Protein AF-D6TSQ0-F1 (afdb_monomer_lite)

Foldseek 3Di:
DQDLDPVVLVVQVVVCVVVLAANPHNDPVVQVVQLVVLCVLQVVLLVVLLQVCCVVWAVVQKDWDWDDQDDPVQQKGKIKIFIDGDLQQPDFQPPDDTDRRGTWIWMWMGGPPDSAIFIATPPDDGHGSRDDHNVSSNSCNSVSNVSSVVSLVVSCVSPHSVSIPCVVVVVVVVD

Structure (mmCIF, N/CA/C/O backbone):
data_AF-D6TSQ0-F1
#
_entry.id   AF-D6TSQ0-F1
#
loop_
_atom_site.group_PDB
_atom_site.id
_atom_site.type_symbol
_atom_site.label_atom_id
_atom_site.label_alt_id
_atom_site.label_comp_id
_atom_site.label_asym_id
_atom_site.label_entity_id
_atom_site.label_seq_id
_atom_site.pdbx_PDB_ins_code
_atom_site.Cartn_x
_atom_site.Cartn_y
_atom_site.Cartn_z
_atom_site.occupancy
_atom_site.B_iso_or_equiv
_atom_site.auth_seq_id
_atom_site.auth_comp_id
_atom_site.auth_asym_id
_atom_site.auth_atom_id
_atom_site.pdbx_PDB_model_num
ATOM 1 N N . MET A 1 1 ? -16.918 -18.832 -2.152 1.00 45.62 1 MET A N 1
ATOM 2 C CA . MET A 1 1 ? -17.126 -17.789 -3.179 1.00 45.62 1 MET A CA 1
ATOM 3 C C . MET A 1 1 ? -16.271 -16.606 -2.773 1.00 45.62 1 MET A C 1
ATOM 5 O O . MET A 1 1 ? -16.373 -16.225 -1.613 1.00 45.62 1 MET A O 1
ATOM 9 N N . SER A 1 2 ? -15.393 -16.093 -3.638 1.00 56.19 2 SER A N 1
ATOM 10 C CA . SER A 1 2 ? -14.657 -14.867 -3.314 1.00 56.19 2 SER A CA 1
ATOM 11 C C . SER A 1 2 ? -15.646 -13.704 -3.285 1.00 56.19 2 SER A C 1
ATOM 13 O O . SER A 1 2 ? -16.440 -13.520 -4.208 1.00 56.19 2 SER A O 1
ATOM 15 N N . GLU A 1 3 ? -15.662 -12.955 -2.188 1.00 61.78 3 GLU A N 1
ATOM 16 C CA . GLU A 1 3 ? -16.453 -11.734 -2.116 1.00 61.78 3 GLU A CA 1
ATOM 17 C C . GLU A 1 3 ? -15.715 -10.670 -2.941 1.00 61.78 3 GLU A C 1
ATOM 19 O O . GLU A 1 3 ? -14.630 -10.225 -2.575 1.00 61.78 3 GLU A O 1
ATOM 24 N N . VAL A 1 4 ? -16.268 -10.306 -4.102 1.00 70.19 4 VAL A N 1
ATOM 25 C CA . VAL A 1 4 ? -15.681 -9.291 -5.004 1.00 70.19 4 VAL A CA 1
ATOM 26 C C . VAL A 1 4 ? -15.657 -7.906 -4.338 1.00 70.19 4 VAL A C 1
ATOM 28 O O . VAL A 1 4 ? -14.825 -7.061 -4.660 1.00 70.19 4 VAL A O 1
ATOM 31 N N . VAL A 1 5 ? -16.550 -7.682 -3.370 1.00 79.06 5 VAL A N 1
ATOM 32 C CA . VAL A 1 5 ? -16.683 -6.440 -2.606 1.00 79.06 5 VAL A CA 1
ATOM 33 C C . VAL A 1 5 ? -16.396 -6.720 -1.134 1.00 79.06 5 VAL A C 1
ATOM 35 O O . VAL A 1 5 ? -16.956 -7.644 -0.558 1.00 79.06 5 VAL A O 1
ATOM 38 N N . ARG A 1 6 ? -15.576 -5.878 -0.496 1.00 88.69 6 ARG A N 1
ATOM 39 C CA . ARG A 1 6 ? -15.221 -5.974 0.931 1.00 88.69 6 ARG A CA 1
ATOM 40 C C . ARG A 1 6 ? -16.347 -5.465 1.838 1.00 88.69 6 ARG A C 1
ATOM 42 O O . ARG A 1 6 ? -16.205 -4.449 2.522 1.00 88.69 6 ARG A O 1
ATOM 49 N N . ARG A 1 7 ? -17.502 -6.135 1.798 1.00 92.81 7 ARG A N 1
ATOM 50 C CA . ARG A 1 7 ? -18.736 -5.692 2.464 1.00 92.81 7 ARG A CA 1
ATOM 51 C C . ARG A 1 7 ? -18.539 -5.480 3.960 1.00 92.81 7 ARG A C 1
ATOM 53 O O . ARG A 1 7 ? -18.970 -4.457 4.481 1.00 92.81 7 ARG A O 1
ATOM 60 N N . GLU A 1 8 ? -17.892 -6.424 4.638 1.00 93.81 8 GLU A N 1
ATOM 61 C CA . GLU A 1 8 ? -17.638 -6.332 6.078 1.00 93.81 8 GLU A CA 1
ATOM 62 C C . GLU A 1 8 ? -16.827 -5.083 6.441 1.00 93.81 8 GLU A C 1
ATOM 64 O O . GLU A 1 8 ? -17.220 -4.326 7.326 1.00 93.81 8 GLU A O 1
ATOM 69 N N . ASP A 1 9 ? -15.746 -4.814 5.710 1.00 94.56 9 ASP A N 1
ATOM 70 C CA . ASP A 1 9 ? -14.896 -3.644 5.944 1.00 94.56 9 ASP A CA 1
ATOM 71 C C . ASP A 1 9 ? -15.659 -2.335 5.715 1.00 94.56 9 ASP A C 1
ATOM 73 O O . ASP A 1 9 ? -15.525 -1.391 6.490 1.00 94.56 9 ASP A O 1
ATOM 77 N N . LEU A 1 10 ? -16.502 -2.275 4.678 1.00 95.44 10 LEU A N 1
ATOM 78 C CA . LEU A 1 10 ? -17.328 -1.098 4.407 1.00 95.44 10 LEU A CA 1
ATOM 79 C C . LEU A 1 10 ? -18.384 -0.876 5.496 1.00 95.44 10 LEU A C 1
ATOM 81 O O . LEU A 1 10 ? -18.608 0.261 5.903 1.00 95.44 10 LEU A O 1
ATOM 85 N N . LEU A 1 11 ? -19.011 -1.939 6.005 1.00 96.81 11 LEU A N 1
ATOM 86 C CA . LEU A 1 11 ? -19.979 -1.828 7.099 1.00 96.81 11 LEU A CA 1
ATOM 87 C C . LEU A 1 11 ? -19.316 -1.385 8.411 1.00 96.81 11 LEU A C 1
ATOM 89 O O . LEU A 1 11 ? -19.893 -0.565 9.129 1.00 96.81 11 LEU A O 1
ATOM 93 N N . ARG A 1 12 ? -18.109 -1.880 8.721 1.00 97.38 12 ARG A N 1
ATOM 94 C CA . ARG A 1 12 ? -17.339 -1.423 9.891 1.00 97.38 12 ARG A CA 1
ATOM 95 C C . ARG A 1 12 ? -16.897 0.033 9.746 1.00 97.38 12 ARG A C 1
ATOM 97 O O . ARG A 1 12 ? -17.119 0.820 10.661 1.00 97.38 12 ARG A O 1
ATOM 104 N N . HIS A 1 13 ? -16.434 0.430 8.564 1.00 97.38 13 HIS A N 1
ATOM 105 C CA . HIS A 1 13 ? -16.136 1.827 8.245 1.00 97.38 13 HIS A CA 1
ATOM 106 C C . HIS A 1 13 ? -17.354 2.753 8.419 1.00 97.38 13 HIS A C 1
ATOM 108 O O . HIS A 1 13 ? -17.238 3.818 9.022 1.00 97.38 13 HIS A O 1
ATOM 114 N N . LEU A 1 14 ? -18.539 2.355 7.942 1.00 97.81 14 LEU A N 1
ATOM 115 C CA . LEU A 1 14 ? -19.767 3.136 8.137 1.00 97.81 14 LEU A CA 1
ATOM 116 C C . LEU A 1 14 ? -20.135 3.269 9.619 1.00 97.81 14 LEU A C 1
ATOM 118 O O . LEU A 1 14 ? -20.542 4.346 10.055 1.00 97.81 14 LEU A O 1
ATOM 122 N N . ARG A 1 15 ? -19.967 2.194 10.401 1.00 97.94 15 ARG A N 1
ATOM 123 C CA . ARG A 1 15 ? -20.163 2.242 11.854 1.00 97.94 15 ARG A CA 1
ATOM 124 C C . ARG A 1 15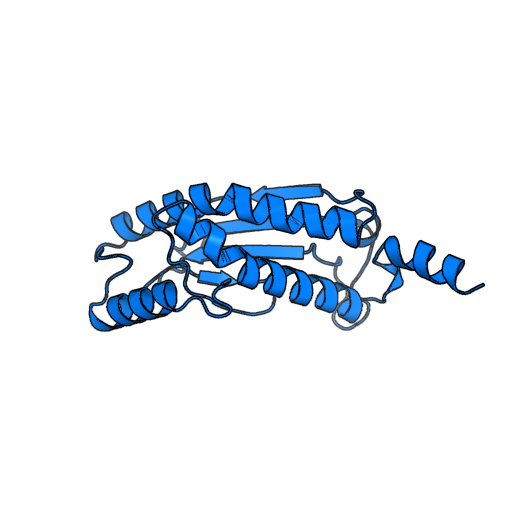 ? -19.214 3.253 12.485 1.00 97.94 15 ARG A C 1
ATOM 126 O O . ARG A 1 15 ? -19.689 4.137 13.186 1.00 97.94 15 ARG A O 1
ATOM 133 N N . ASP A 1 16 ? -17.928 3.173 12.166 1.00 97.88 16 ASP A N 1
ATOM 134 C CA . ASP A 1 16 ? -16.901 4.090 12.656 1.00 97.88 16 ASP A CA 1
ATOM 135 C C . ASP A 1 16 ? -17.220 5.555 12.357 1.00 97.88 16 ASP A C 1
ATOM 137 O O . ASP A 1 16 ? -17.136 6.403 13.247 1.00 97.88 16 ASP A O 1
ATOM 141 N N . LEU A 1 17 ? -17.665 5.852 11.133 1.00 97.88 17 LEU A N 1
ATOM 142 C CA . LEU A 1 17 ? -18.135 7.186 10.763 1.00 97.88 17 LEU A CA 1
ATOM 143 C C . LEU A 1 17 ? -19.325 7.634 11.621 1.00 97.88 17 LEU A C 1
ATOM 145 O O . LEU A 1 17 ? -19.343 8.771 12.086 1.00 97.88 17 LEU A O 1
ATOM 149 N N . SER A 1 18 ? -20.298 6.749 11.853 1.00 98.12 18 SER A N 1
ATOM 150 C CA . SER A 1 18 ? -21.498 7.069 12.638 1.00 98.12 18 SER A CA 1
ATOM 151 C C . SER A 1 18 ? -21.211 7.315 14.122 1.00 98.12 18 SER A C 1
ATOM 153 O O . SER A 1 18 ? -21.915 8.095 14.758 1.00 98.12 18 SER A O 1
ATOM 155 N N . THR A 1 19 ? -20.171 6.683 14.674 1.00 97.31 19 THR A N 1
ATOM 156 C CA . THR A 1 19 ? -19.818 6.763 16.100 1.00 97.31 19 THR A CA 1
ATOM 157 C C . THR A 1 19 ? -18.603 7.642 16.383 1.00 97.31 19 THR A C 1
ATOM 159 O O . THR A 1 19 ? -18.223 7.798 17.541 1.00 97.31 19 THR A O 1
ATOM 162 N N . GLY A 1 20 ? -17.969 8.220 15.358 1.00 96.81 20 GLY A N 1
ATOM 163 C CA . GLY A 1 20 ? -16.734 8.991 15.526 1.00 96.81 20 GLY A CA 1
ATOM 164 C C . GLY A 1 20 ? -15.542 8.139 15.990 1.00 96.81 20 GLY A C 1
ATOM 165 O O . GLY A 1 20 ? -14.579 8.658 16.570 1.00 96.81 20 GLY A O 1
ATOM 166 N N . THR A 1 21 ? -15.575 6.833 15.731 1.00 97.81 21 THR A N 1
ATOM 167 C CA . THR A 1 21 ? -14.548 5.879 16.167 1.00 97.81 21 THR A CA 1
ATOM 168 C C . THR A 1 21 ? -13.684 5.404 15.003 1.00 97.81 21 THR A C 1
ATOM 170 O O . THR A 1 21 ? -13.912 5.757 13.851 1.00 97.81 21 THR A O 1
ATOM 173 N N . TYR A 1 22 ? -12.638 4.648 15.316 1.00 98.06 22 TYR A N 1
ATOM 174 C CA . TYR A 1 22 ? -11.963 3.770 14.367 1.00 98.06 22 TYR A CA 1
ATOM 175 C C . TYR A 1 22 ? -11.738 2.434 15.064 1.00 98.06 22 TYR A C 1
ATOM 177 O O . TYR A 1 22 ? -11.058 2.387 16.091 1.00 98.06 22 TYR A O 1
ATOM 185 N N . GLU A 1 23 ? -12.400 1.396 14.557 1.00 97.25 23 GLU A N 1
ATOM 186 C CA . GLU A 1 23 ? -12.473 0.056 15.143 1.00 97.25 23 GLU A CA 1
ATOM 187 C C . GLU A 1 23 ? -12.829 0.106 16.643 1.00 97.25 23 GLU A C 1
ATOM 189 O O . GLU A 1 23 ? -12.230 -0.553 17.494 1.00 97.25 23 GLU A O 1
ATOM 194 N N . GLY A 1 24 ? -13.794 0.970 16.978 1.00 96.25 24 GLY A N 1
ATOM 195 C CA . GLY A 1 24 ? -14.289 1.178 18.343 1.00 96.25 24 GLY A CA 1
ATOM 196 C C . GLY A 1 24 ? -13.458 2.115 19.227 1.00 96.25 24 GLY A C 1
ATOM 197 O O . GLY A 1 24 ? -13.902 2.439 20.325 1.00 96.25 24 GLY A O 1
ATOM 198 N N . GLN A 1 25 ? -12.302 2.606 18.771 1.00 98.06 25 GLN A N 1
ATOM 199 C CA . GLN A 1 25 ? -11.482 3.545 19.546 1.00 98.06 25 GLN A CA 1
ATOM 200 C C . GLN A 1 25 ? -11.831 4.996 19.245 1.00 98.06 25 GLN A C 1
ATOM 202 O O . GLN A 1 25 ? -12.126 5.348 18.103 1.00 98.06 25 GLN A O 1
ATOM 207 N N . VAL A 1 26 ? -11.749 5.857 20.261 1.00 96.69 26 VAL A N 1
ATOM 208 C CA . VAL A 1 26 ? -12.017 7.301 20.138 1.00 96.69 26 VAL A CA 1
ATOM 209 C C . VAL A 1 26 ? -10.717 8.100 20.157 1.00 96.69 26 VAL A C 1
ATOM 211 O O . VAL A 1 26 ? -10.544 9.000 19.329 1.00 96.69 26 VAL A O 1
ATOM 214 N N . SER A 1 27 ? -9.786 7.771 21.059 1.00 97.25 27 SER A N 1
ATOM 215 C CA . SER A 1 27 ? -8.564 8.556 21.225 1.00 97.25 27 SER A CA 1
ATOM 216 C C . SER A 1 27 ? -7.615 8.391 20.038 1.00 97.25 27 SER A C 1
ATOM 218 O O . SER A 1 27 ? -7.497 7.323 19.436 1.00 97.25 27 SER A O 1
ATOM 220 N N . ARG A 1 28 ? -6.885 9.458 19.696 1.00 96.00 28 ARG A N 1
ATOM 221 C CA . ARG A 1 28 ? -5.909 9.412 18.599 1.00 96.00 28 ARG A CA 1
ATOM 222 C C . ARG A 1 28 ? -4.823 8.362 18.847 1.00 96.00 28 ARG A C 1
ATOM 224 O O . ARG A 1 28 ? -4.471 7.645 17.918 1.00 96.00 28 ARG A O 1
ATOM 231 N N . ALA A 1 29 ? -4.334 8.259 20.082 1.00 96.81 29 ALA A N 1
ATOM 232 C CA . ALA A 1 29 ? -3.265 7.334 20.448 1.00 96.81 29 ALA A CA 1
ATOM 233 C C . ALA A 1 29 ? -3.674 5.864 20.243 1.00 96.81 29 ALA A C 1
ATOM 235 O O . ALA A 1 29 ? -2.930 5.106 19.625 1.00 96.81 29 ALA A O 1
ATOM 236 N N . GLU A 1 30 ? -4.877 5.476 20.677 1.00 97.88 30 GLU A N 1
ATOM 237 C CA . GLU A 1 30 ? -5.394 4.111 20.491 1.00 97.88 30 GLU A CA 1
ATOM 238 C C . GLU A 1 30 ? -5.644 3.797 19.010 1.00 97.88 30 GLU A C 1
ATOM 240 O O . GLU A 1 30 ? -5.302 2.716 18.531 1.00 97.88 30 GLU A O 1
ATOM 245 N N . LYS A 1 31 ? -6.170 4.765 18.248 1.00 98.12 31 LYS A N 1
ATOM 246 C CA . LYS A 1 31 ? -6.358 4.624 16.795 1.00 98.12 31 LYS A CA 1
ATOM 247 C C . LYS A 1 31 ? -5.032 4.421 16.057 1.00 98.12 31 LYS A C 1
ATOM 249 O O . LYS A 1 31 ? -4.961 3.632 15.118 1.00 98.12 31 LYS A O 1
ATOM 254 N N . GLU A 1 32 ? -3.979 5.126 16.466 1.00 97.94 32 GLU A N 1
ATOM 255 C CA . GLU A 1 32 ? -2.639 4.946 15.900 1.00 97.94 32 GLU A CA 1
ATOM 256 C C . GLU A 1 32 ? -2.022 3.593 16.259 1.00 97.94 32 GLU A C 1
ATOM 258 O O . GLU A 1 32 ? -1.306 3.017 15.443 1.00 97.94 32 GLU A O 1
ATOM 263 N N . GLU A 1 33 ? -2.316 3.058 17.442 1.00 98.00 33 GLU A N 1
ATOM 264 C CA . GLU A 1 33 ? -1.887 1.710 17.816 1.00 98.00 33 GLU A CA 1
ATOM 265 C C . GLU A 1 33 ? -2.556 0.641 16.946 1.00 98.00 33 GLU A C 1
ATOM 267 O O . GLU A 1 33 ? -1.891 -0.264 16.441 1.00 98.00 33 GLU A O 1
ATOM 272 N N . ILE A 1 34 ? -3.855 0.794 16.675 1.00 98.31 34 ILE A N 1
ATOM 273 C CA . ILE A 1 34 ? -4.565 -0.066 15.720 1.00 98.31 34 ILE A CA 1
ATOM 274 C C . ILE A 1 34 ? -3.970 0.076 14.319 1.00 98.31 34 ILE A C 1
ATOM 276 O O . ILE A 1 34 ? -3.772 -0.927 13.643 1.00 98.31 34 ILE A O 1
ATOM 280 N N . TYR A 1 35 ? -3.632 1.292 13.883 1.00 98.50 35 TYR A N 1
ATOM 281 C CA . TYR A 1 35 ? -2.965 1.505 12.597 1.00 98.50 35 TYR A CA 1
ATOM 282 C C . TYR A 1 35 ? -1.638 0.736 12.489 1.00 98.50 35 TYR A C 1
ATOM 284 O O . TYR A 1 35 ? -1.392 0.096 11.467 1.00 98.50 35 TYR A O 1
ATOM 292 N N . ARG A 1 36 ? -0.787 0.762 13.524 1.00 98.50 36 ARG A N 1
ATOM 293 C CA . ARG A 1 36 ? 0.497 0.035 13.506 1.00 98.50 36 ARG A CA 1
ATOM 294 C C . ARG A 1 36 ? 0.278 -1.474 13.386 1.00 98.50 36 ARG A C 1
ATOM 296 O O . ARG A 1 36 ? 0.856 -2.089 12.494 1.00 98.50 36 ARG A O 1
ATOM 303 N N . LYS A 1 37 ? -0.638 -2.036 14.181 1.00 98.62 37 LYS A N 1
ATOM 304 C CA . LYS A 1 37 ? -1.021 -3.458 14.099 1.00 98.62 37 LYS A CA 1
ATOM 305 C C . LYS A 1 37 ? -1.616 -3.826 12.739 1.00 98.62 37 LYS A C 1
ATOM 307 O O . LYS A 1 37 ? -1.277 -4.860 12.171 1.00 98.62 37 LYS A O 1
ATOM 312 N N . ALA A 1 38 ? -2.464 -2.963 12.182 1.00 98.69 38 ALA A N 1
ATOM 313 C CA . ALA A 1 38 ? -3.023 -3.139 10.846 1.00 98.69 38 ALA A CA 1
ATOM 314 C C . ALA A 1 38 ? -1.921 -3.194 9.777 1.00 98.69 38 ALA A C 1
ATOM 316 O O . ALA A 1 38 ? -1.966 -4.051 8.899 1.00 98.69 38 ALA A O 1
ATOM 317 N N . VAL A 1 39 ? -0.908 -2.322 9.862 1.00 98.69 39 VAL A N 1
ATOM 318 C CA . VAL A 1 39 ? 0.253 -2.343 8.957 1.00 98.69 39 VAL A CA 1
ATOM 319 C C . VAL A 1 39 ? 1.063 -3.631 9.109 1.00 98.69 39 VAL A C 1
ATOM 321 O O . VAL A 1 39 ? 1.455 -4.208 8.095 1.00 98.69 39 VAL A O 1
ATOM 324 N N . GLU A 1 40 ? 1.308 -4.101 10.333 1.00 98.69 40 GLU A N 1
ATOM 325 C CA . GLU A 1 40 ? 2.021 -5.364 10.580 1.00 98.69 40 GLU A CA 1
ATOM 326 C C . GLU A 1 40 ? 1.305 -6.552 9.923 1.00 98.69 40 GLU A C 1
ATOM 328 O O . GLU A 1 40 ? 1.931 -7.329 9.202 1.00 98.69 40 GLU A O 1
ATOM 333 N N . LEU A 1 41 ? -0.017 -6.643 10.092 1.00 98.81 41 LEU A N 1
ATOM 334 C CA . LEU A 1 41 ? -0.853 -7.687 9.489 1.00 98.81 41 LEU A CA 1
ATOM 335 C C . LEU A 1 41 ? -0.927 -7.579 7.959 1.00 98.81 41 LEU A C 1
ATOM 337 O O . LEU A 1 41 ? -0.952 -8.591 7.262 1.00 98.81 41 LEU A O 1
ATOM 341 N N . LEU A 1 42 ? -0.965 -6.355 7.432 1.00 98.75 42 LEU A N 1
ATOM 342 C CA . LEU A 1 42 ? -1.076 -6.083 6.001 1.00 98.75 42 LEU A CA 1
ATOM 343 C C . LEU A 1 42 ? 0.234 -6.328 5.240 1.00 98.75 42 LEU A C 1
ATOM 345 O O . LEU A 1 42 ? 0.204 -6.728 4.076 1.00 98.75 42 LEU A O 1
ATOM 349 N N . THR A 1 43 ? 1.379 -6.078 5.879 1.00 98.81 43 THR A N 1
ATOM 350 C CA . THR A 1 43 ? 2.712 -6.154 5.262 1.00 98.81 43 THR A CA 1
ATOM 351 C C . THR A 1 43 ? 2.954 -7.440 4.457 1.00 98.81 43 THR A C 1
ATOM 353 O O . THR A 1 43 ? 3.303 -7.311 3.281 1.00 98.81 43 THR A O 1
ATOM 356 N N . PRO A 1 44 ? 2.728 -8.660 4.990 1.00 98.75 44 PRO A N 1
ATOM 357 C CA . PRO A 1 44 ? 2.940 -9.885 4.213 1.00 98.75 44 PRO A CA 1
ATOM 358 C C . PRO A 1 44 ? 2.023 -9.994 2.983 1.00 98.75 44 PRO A C 1
ATOM 360 O O . PRO A 1 44 ? 2.455 -10.486 1.941 1.00 98.75 44 PRO A O 1
ATOM 363 N N . VAL A 1 45 ? 0.784 -9.493 3.060 1.00 98.75 45 VAL A N 1
ATOM 364 C CA . VAL A 1 45 ? -0.159 -9.499 1.926 1.00 98.75 45 VAL A CA 1
ATOM 365 C C . VAL A 1 45 ? 0.320 -8.543 0.834 1.00 98.75 45 VAL A C 1
ATOM 367 O O . VAL A 1 45 ? 0.349 -8.905 -0.341 1.00 98.75 45 VAL A O 1
ATOM 370 N N . VAL A 1 46 ? 0.765 -7.342 1.213 1.00 98.81 46 VAL A N 1
ATOM 371 C CA . VAL A 1 46 ? 1.307 -6.357 0.266 1.00 98.81 46 VAL A CA 1
ATOM 372 C C . VAL A 1 46 ? 2.567 -6.873 -0.414 1.00 98.81 46 VAL A C 1
ATOM 374 O O . VAL A 1 46 ? 2.685 -6.763 -1.632 1.00 98.81 46 VAL A O 1
ATOM 377 N N . GLN A 1 47 ? 3.493 -7.461 0.346 1.00 98.75 47 GLN A N 1
ATOM 378 C CA . GLN A 1 47 ? 4.702 -8.053 -0.223 1.00 98.75 47 GLN A CA 1
ATOM 379 C C . GLN A 1 47 ? 4.357 -9.168 -1.213 1.00 98.75 47 GLN A C 1
ATOM 381 O O . GLN A 1 47 ? 4.887 -9.165 -2.316 1.00 98.75 47 GLN A O 1
ATOM 386 N N . SER A 1 48 ? 3.418 -10.057 -0.870 1.00 98.75 48 SER A N 1
ATOM 387 C CA . SER A 1 48 ? 2.948 -11.107 -1.782 1.00 98.75 48 SER A CA 1
ATOM 388 C C . SER A 1 48 ? 2.399 -10.539 -3.095 1.00 98.75 48 SER A C 1
ATOM 390 O O . SER A 1 48 ? 2.780 -11.021 -4.156 1.00 98.75 48 SER A O 1
ATOM 392 N N . VAL A 1 49 ? 1.552 -9.506 -3.042 1.00 98.81 49 VAL A N 1
ATOM 393 C CA . VAL A 1 49 ? 0.972 -8.883 -4.247 1.00 98.81 49 VAL A CA 1
ATOM 394 C C . VAL A 1 49 ? 2.038 -8.178 -5.092 1.00 98.81 49 VAL A C 1
ATOM 396 O O . VAL A 1 49 ? 2.023 -8.276 -6.318 1.00 98.81 49 VAL A O 1
ATOM 399 N N . LEU A 1 50 ? 2.983 -7.474 -4.461 1.00 98.81 50 LEU A N 1
ATOM 400 C CA . LEU A 1 50 ? 4.072 -6.812 -5.183 1.00 98.81 50 LEU A CA 1
ATOM 401 C C . LEU A 1 50 ? 5.042 -7.820 -5.814 1.00 98.81 50 LEU A C 1
ATOM 403 O O . LEU A 1 50 ? 5.496 -7.584 -6.931 1.00 98.81 50 LEU A O 1
ATOM 407 N N . GLU A 1 51 ? 5.338 -8.940 -5.151 1.00 98.69 51 GLU A N 1
ATOM 408 C CA . GLU A 1 51 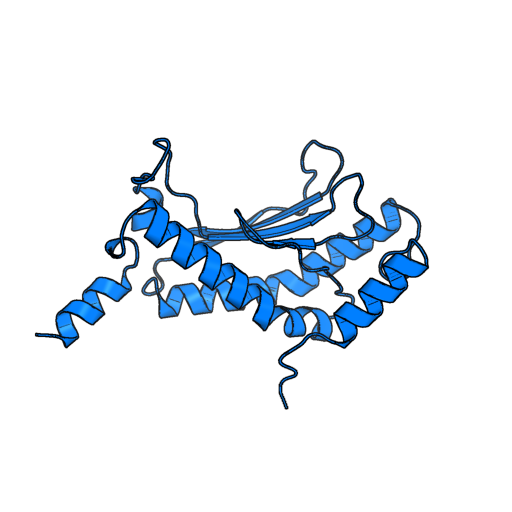? 6.177 -9.997 -5.730 1.00 98.69 51 GLU A CA 1
ATOM 409 C C . GLU A 1 51 ? 5.472 -10.753 -6.863 1.00 98.69 51 GLU A C 1
ATOM 411 O O . GLU A 1 51 ? 6.103 -11.104 -7.858 1.00 98.69 51 GLU A O 1
ATOM 416 N N . GLU A 1 52 ? 4.154 -10.940 -6.779 1.00 98.56 52 GLU A N 1
ATOM 417 C CA . GLU A 1 52 ? 3.369 -11.478 -7.893 1.00 98.56 52 GLU A CA 1
ATOM 418 C C . GLU A 1 52 ? 3.456 -10.554 -9.118 1.00 98.56 52 GLU A C 1
ATOM 420 O O . GLU A 1 52 ? 3.797 -11.000 -10.214 1.00 98.56 52 GLU A O 1
ATOM 425 N N . ALA A 1 53 ? 3.268 -9.244 -8.932 1.00 98.38 53 ALA A N 1
ATOM 426 C CA . ALA A 1 53 ? 3.437 -8.265 -10.006 1.00 98.38 53 ALA A CA 1
ATOM 427 C C . ALA A 1 53 ? 4.881 -8.204 -10.538 1.00 98.38 53 ALA A C 1
ATOM 429 O O . ALA A 1 53 ? 5.097 -8.037 -11.740 1.00 98.38 53 ALA A O 1
ATOM 430 N N . ASN A 1 54 ? 5.876 -8.363 -9.663 1.00 98.50 54 ASN A N 1
ATOM 431 C CA . ASN A 1 54 ? 7.284 -8.453 -10.041 1.00 98.50 54 ASN A CA 1
ATOM 432 C C . ASN A 1 54 ? 7.538 -9.642 -10.984 1.00 98.50 54 ASN A C 1
ATOM 434 O O . ASN A 1 54 ? 8.159 -9.478 -12.036 1.00 98.50 54 ASN A O 1
ATOM 438 N N . GLY A 1 55 ? 7.018 -10.824 -10.645 1.00 97.50 55 GLY A N 1
ATOM 439 C CA . GLY A 1 55 ? 7.112 -12.011 -11.493 1.00 97.50 55 GLY A CA 1
ATOM 440 C C . GLY A 1 55 ? 6.374 -11.848 -12.823 1.00 97.50 55 GLY A C 1
ATOM 441 O O . GLY A 1 55 ? 6.937 -12.147 -13.872 1.00 97.50 55 GLY A O 1
ATOM 442 N N . LEU A 1 56 ? 5.144 -11.328 -12.786 1.00 96.00 56 LEU A N 1
ATOM 443 C CA . LEU A 1 56 ? 4.283 -11.206 -13.966 1.00 96.00 56 LEU A CA 1
ATOM 444 C C . LEU A 1 56 ? 4.740 -10.137 -14.963 1.00 96.00 56 LEU A C 1
ATOM 446 O O . LEU A 1 56 ? 4.572 -10.329 -16.160 1.00 96.00 56 LEU A O 1
ATOM 450 N N . PHE A 1 57 ? 5.275 -9.002 -14.505 1.00 96.50 57 PHE A N 1
ATOM 451 C CA . PHE A 1 57 ? 5.524 -7.849 -15.385 1.00 96.50 57 PHE A CA 1
ATOM 452 C C . PHE A 1 57 ? 6.994 -7.440 -15.477 1.00 96.50 57 PHE A C 1
ATOM 454 O O . PHE A 1 57 ? 7.391 -6.773 -16.441 1.00 96.50 57 PHE A O 1
ATOM 461 N N . LEU A 1 58 ? 7.803 -7.798 -14.477 1.00 96.62 58 LEU A N 1
ATOM 462 C CA . LEU A 1 58 ? 9.166 -7.290 -14.306 1.00 96.62 58 LEU A CA 1
ATOM 463 C C . LEU A 1 58 ? 10.247 -8.372 -14.428 1.00 96.62 58 LEU A C 1
ATOM 465 O O . LEU A 1 58 ? 11.408 -8.092 -14.116 1.00 96.62 58 LEU A O 1
ATOM 469 N N . ASP A 1 59 ? 9.893 -9.573 -14.892 1.00 94.69 59 ASP A N 1
ATOM 470 C CA . ASP A 1 59 ? 10.785 -10.736 -15.021 1.00 94.69 59 ASP A CA 1
ATOM 471 C C . ASP A 1 59 ? 11.536 -11.059 -13.710 1.00 94.69 59 ASP A C 1
ATOM 473 O O . ASP A 1 59 ? 12.692 -11.481 -13.725 1.00 94.69 59 ASP A O 1
ATOM 477 N N . GLY A 1 60 ? 10.925 -10.769 -12.554 1.00 96.50 60 GLY A N 1
ATOM 478 C CA . GLY A 1 60 ? 11.551 -10.951 -11.239 1.00 96.50 60 GLY A CA 1
ATOM 479 C C . GLY A 1 60 ? 12.715 -9.996 -10.932 1.00 96.50 60 GLY A C 1
ATOM 480 O O . GLY A 1 60 ? 13.409 -10.172 -9.935 1.00 96.50 60 GLY A O 1
ATOM 481 N N . THR A 1 61 ? 12.961 -8.975 -11.762 1.00 96.69 61 THR A N 1
ATOM 482 C CA . THR A 1 61 ? 14.073 -8.015 -11.573 1.00 96.69 61 THR A CA 1
ATOM 483 C C . THR A 1 61 ? 13.761 -6.886 -10.588 1.00 96.69 61 THR A C 1
ATOM 485 O O . THR A 1 61 ? 14.621 -6.045 -10.289 1.00 96.69 61 THR A O 1
ATOM 488 N N . GLY A 1 62 ? 12.518 -6.828 -10.122 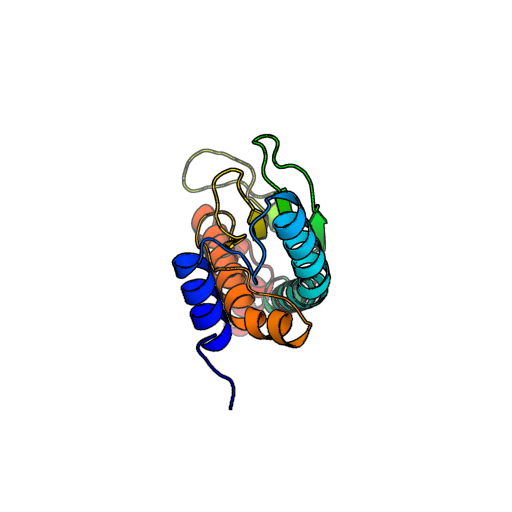1.00 98.00 62 GLY A N 1
ATOM 489 C CA . GLY A 1 62 ? 12.035 -5.856 -9.166 1.00 98.00 62 GLY A CA 1
ATOM 490 C C . GLY A 1 62 ? 12.546 -6.099 -7.747 1.00 98.00 62 GLY A C 1
ATOM 491 O O . GLY A 1 62 ? 13.003 -7.180 -7.390 1.00 98.00 62 GLY A O 1
ATOM 492 N N . GLN A 1 63 ? 12.491 -5.046 -6.937 1.00 98.69 63 GLN A N 1
ATOM 493 C CA . GLN A 1 63 ? 12.847 -5.060 -5.522 1.00 98.69 63 GLN A CA 1
ATOM 494 C C . GLN A 1 63 ? 11.734 -4.392 -4.724 1.00 98.69 63 GLN A C 1
ATOM 496 O O . GLN A 1 63 ? 11.447 -3.207 -4.945 1.00 98.69 63 GLN A O 1
ATOM 501 N N . VAL A 1 64 ? 11.148 -5.150 -3.797 1.00 98.69 64 VAL A N 1
ATOM 502 C CA . VAL A 1 64 ? 10.147 -4.666 -2.846 1.00 98.69 64 VAL A CA 1
ATOM 503 C C . VAL A 1 64 ? 10.831 -4.063 -1.622 1.00 98.69 64 VAL A C 1
ATOM 505 O O . VAL A 1 64 ? 11.758 -4.639 -1.053 1.00 98.69 64 VAL A O 1
ATOM 508 N N . ARG A 1 65 ? 10.357 -2.896 -1.182 1.00 98.44 65 ARG A N 1
ATOM 509 C CA . ARG A 1 65 ? 10.821 -2.227 0.036 1.00 98.44 65 ARG A CA 1
ATOM 510 C C . ARG A 1 65 ? 9.649 -1.730 0.868 1.00 98.44 65 ARG A C 1
ATOM 512 O O . ARG A 1 65 ? 8.717 -1.143 0.331 1.00 98.44 65 ARG A O 1
ATOM 519 N N . VAL A 1 66 ? 9.750 -1.893 2.185 1.00 98.31 66 VAL A N 1
ATOM 520 C CA . VAL A 1 66 ? 8.808 -1.342 3.168 1.00 98.31 66 VAL A CA 1
ATOM 521 C C . VAL A 1 66 ? 9.478 -0.186 3.909 1.00 98.31 66 VAL A C 1
ATOM 523 O O . VAL A 1 66 ? 10.634 -0.293 4.316 1.00 98.31 66 VAL A O 1
ATOM 526 N N . ILE A 1 67 ? 8.779 0.938 4.057 1.00 97.38 67 ILE A N 1
ATOM 527 C CA . ILE A 1 67 ? 9.278 2.146 4.720 1.00 97.38 67 ILE A CA 1
ATOM 528 C C . ILE A 1 67 ? 8.222 2.639 5.709 1.00 97.38 67 ILE A C 1
ATOM 530 O O . ILE A 1 67 ? 7.176 3.127 5.289 1.00 97.38 67 ILE A O 1
ATOM 534 N N . GLY A 1 68 ? 8.530 2.603 7.005 1.00 94.38 68 GLY A N 1
ATOM 535 C CA . GLY A 1 68 ? 7.604 2.976 8.081 1.00 94.38 68 GLY A CA 1
ATOM 536 C C . GLY A 1 68 ? 6.999 1.752 8.786 1.00 94.38 68 GLY A C 1
ATOM 537 O O . GLY A 1 68 ? 7.440 0.638 8.509 1.00 94.38 68 GLY A O 1
ATOM 538 N N . PRO A 1 69 ? 6.023 1.931 9.697 1.00 93.81 69 PRO A N 1
ATOM 539 C CA . PRO A 1 69 ? 5.345 3.185 10.042 1.00 93.81 69 PRO A CA 1
ATOM 540 C C . PRO A 1 69 ? 6.271 4.295 10.541 1.00 93.81 69 PRO A C 1
ATOM 542 O O . PRO A 1 69 ? 7.167 4.051 11.344 1.00 93.81 69 PRO A O 1
ATOM 545 N N . LYS A 1 70 ? 6.051 5.533 10.095 1.00 95.19 70 LYS A N 1
ATOM 546 C CA . LYS A 1 70 ? 6.750 6.719 10.614 1.00 95.19 70 LYS A CA 1
ATOM 547 C C . LYS A 1 70 ? 5.862 7.957 10.564 1.00 95.19 70 LYS A C 1
ATOM 549 O O . LYS A 1 70 ? 4.886 7.979 9.821 1.00 95.19 70 LYS A O 1
ATOM 554 N N . ASN A 1 71 ? 6.231 8.989 11.323 1.00 94.50 71 ASN A N 1
ATOM 555 C CA . ASN A 1 71 ? 5.588 10.297 11.217 1.00 94.50 71 ASN A CA 1
ATOM 556 C C . ASN A 1 71 ? 5.750 10.859 9.798 1.00 94.50 71 ASN A C 1
ATOM 558 O O . ASN A 1 71 ? 6.847 10.828 9.236 1.00 94.50 71 ASN A O 1
ATOM 562 N N . ASP A 1 72 ? 4.669 11.407 9.251 1.00 91.75 72 ASP A N 1
ATOM 563 C CA . ASP A 1 72 ? 4.640 12.037 7.923 1.00 91.75 72 ASP A CA 1
ATOM 564 C C . ASP A 1 72 ? 5.159 13.492 7.923 1.00 91.75 72 ASP A C 1
ATOM 566 O O . ASP A 1 72 ? 5.240 14.132 6.877 1.00 91.75 72 ASP A O 1
ATOM 570 N N . GLY A 1 73 ? 5.519 14.026 9.097 1.00 92.44 73 GLY A N 1
ATOM 571 C CA . GLY A 1 73 ? 5.959 15.414 9.287 1.00 92.44 73 GLY A CA 1
ATOM 572 C C . GLY A 1 73 ? 4.821 16.440 9.376 1.00 92.44 73 GLY A C 1
ATOM 573 O O . GLY A 1 73 ? 5.089 17.618 9.584 1.00 92.44 73 GLY A O 1
ATOM 574 N N . GLN A 1 74 ? 3.565 16.003 9.261 1.00 93.31 74 GLN A N 1
ATOM 575 C CA . GLN A 1 74 ? 2.343 16.818 9.310 1.00 93.31 74 GLN A CA 1
ATOM 576 C C . GLN A 1 74 ? 1.385 16.369 10.432 1.00 93.31 74 GLN A C 1
ATOM 578 O O . GLN A 1 74 ? 0.213 16.752 10.477 1.00 93.31 74 GLN A O 1
ATOM 583 N N . GLY A 1 75 ? 1.891 15.565 11.372 1.00 91.31 75 GLY A N 1
ATOM 584 C CA . GLY A 1 75 ? 1.133 15.034 12.507 1.00 91.31 75 GLY A CA 1
ATOM 585 C C . GLY A 1 75 ? 0.293 13.799 12.176 1.00 91.31 75 GLY A C 1
ATOM 586 O O . GLY A 1 75 ? -0.660 13.510 12.897 1.00 91.31 75 GLY A O 1
ATOM 587 N N . GLY A 1 76 ? 0.606 13.104 11.083 1.00 96.00 76 GLY A N 1
ATOM 588 C CA . GLY A 1 76 ? 0.062 11.800 10.732 1.00 96.00 76 GLY A CA 1
ATOM 589 C C . GLY A 1 76 ? 1.128 10.705 10.685 1.00 96.00 76 GLY A C 1
ATOM 590 O O . GLY A 1 76 ? 2.309 10.930 10.957 1.00 96.00 76 GLY A O 1
ATOM 591 N N . LEU A 1 77 ? 0.690 9.497 10.331 1.00 97.94 77 LEU A N 1
ATOM 592 C CA . LEU A 1 77 ? 1.551 8.332 10.132 1.00 97.94 77 LEU A CA 1
ATOM 593 C C . LEU A 1 77 ? 1.486 7.860 8.685 1.00 97.94 77 LEU A C 1
ATOM 595 O O . LEU A 1 77 ? 0.429 7.907 8.060 1.00 97.94 77 LEU A O 1
ATOM 599 N N . GLU A 1 78 ? 2.598 7.343 8.178 1.00 97.94 78 GLU A N 1
ATOM 600 C CA . GLU A 1 78 ? 2.671 6.735 6.854 1.00 97.94 78 GLU A CA 1
ATOM 601 C C . GLU A 1 78 ? 3.550 5.480 6.878 1.00 97.94 78 GLU A C 1
ATOM 603 O O . GLU A 1 78 ? 4.619 5.450 7.496 1.00 97.94 78 GLU A O 1
ATOM 608 N N . THR A 1 79 ? 3.097 4.461 6.153 1.00 98.56 79 THR A N 1
ATOM 609 C CA . THR A 1 79 ? 3.893 3.322 5.707 1.00 98.56 79 THR A CA 1
ATOM 610 C C . THR A 1 79 ? 3.796 3.228 4.192 1.00 98.56 79 THR A C 1
ATOM 612 O O . THR A 1 79 ? 2.697 3.200 3.635 1.00 98.56 79 THR A O 1
ATOM 615 N N . ARG A 1 80 ? 4.942 3.151 3.515 1.00 98.19 80 ARG A N 1
ATOM 616 C CA . ARG A 1 80 ? 5.018 2.983 2.060 1.00 98.19 80 ARG A CA 1
ATOM 617 C C . ARG A 1 80 ? 5.617 1.637 1.706 1.00 98.19 80 ARG A C 1
ATOM 619 O O . ARG A 1 80 ? 6.644 1.251 2.259 1.00 98.19 80 ARG A O 1
ATOM 626 N N . PHE A 1 81 ? 4.994 0.975 0.746 1.00 98.75 81 PHE A N 1
ATOM 627 C CA . PHE A 1 81 ? 5.489 -0.224 0.094 1.00 98.75 81 PHE A CA 1
ATOM 628 C C . PHE A 1 81 ? 5.832 0.151 -1.340 1.00 98.75 81 PHE A C 1
ATOM 630 O O . PHE A 1 81 ? 4.984 0.669 -2.066 1.00 98.75 81 PHE A O 1
ATOM 637 N N . GLU A 1 82 ? 7.084 -0.048 -1.722 1.00 98.69 82 GLU A N 1
ATOM 638 C CA . GLU A 1 82 ? 7.606 0.370 -3.016 1.00 98.69 82 GLU A CA 1
ATOM 639 C C . GLU A 1 82 ? 8.096 -0.846 -3.798 1.00 98.69 82 GLU A C 1
ATOM 641 O O . GLU A 1 82 ? 8.813 -1.675 -3.241 1.00 98.69 82 GLU A O 1
ATOM 646 N N . LEU A 1 83 ? 7.763 -0.919 -5.087 1.00 98.81 83 LEU A N 1
ATOM 647 C CA . LEU A 1 83 ? 8.361 -1.858 -6.037 1.00 98.81 83 LEU A CA 1
ATOM 648 C C . LEU A 1 83 ? 9.142 -1.065 -7.092 1.00 98.81 83 LEU A C 1
ATOM 650 O O . LEU A 1 83 ? 8.575 -0.286 -7.862 1.00 98.81 83 LEU A O 1
ATOM 654 N N . THR A 1 84 ? 10.464 -1.245 -7.093 1.00 98.69 84 THR A N 1
ATOM 655 C CA . THR A 1 84 ? 11.402 -0.601 -8.035 1.00 98.69 84 THR A CA 1
ATOM 656 C C . THR A 1 84 ? 12.010 -1.641 -8.966 1.00 98.69 84 THR A C 1
ATOM 658 O O . THR A 1 84 ? 12.178 -2.784 -8.559 1.00 98.69 84 THR A O 1
ATOM 661 N N . TRP A 1 85 ? 12.432 -1.261 -10.174 1.00 98.31 85 TRP A N 1
ATOM 662 C CA . TRP A 1 85 ? 13.158 -2.158 -11.089 1.00 98.31 85 TRP A CA 1
ATOM 663 C C . TRP A 1 85 ? 14.187 -1.389 -11.935 1.00 98.31 85 TRP A C 1
ATOM 665 O O . TRP A 1 85 ? 14.108 -0.159 -12.013 1.00 98.31 85 TRP A O 1
ATOM 675 N N . PRO A 1 86 ? 15.180 -2.060 -12.559 1.00 97.69 86 PRO A N 1
ATOM 676 C CA . PRO A 1 86 ? 16.313 -1.388 -13.199 1.00 97.69 86 PRO A CA 1
ATOM 677 C C . PRO A 1 86 ? 15.929 -0.309 -14.215 1.00 97.69 86 PRO A C 1
ATOM 679 O O . PRO A 1 86 ? 16.453 0.798 -14.135 1.00 97.69 86 PRO A O 1
ATOM 682 N N . LYS A 1 87 ? 14.988 -0.604 -15.123 1.00 96.00 87 LYS A N 1
ATOM 683 C CA . LYS A 1 87 ? 14.545 0.362 -16.139 1.00 96.00 87 LYS A CA 1
ATOM 684 C C . LYS A 1 87 ? 13.826 1.568 -15.527 1.00 96.00 87 LYS A C 1
ATOM 686 O O . LYS A 1 87 ? 14.073 2.686 -15.956 1.00 96.00 87 LYS A O 1
ATOM 691 N N . GLN A 1 88 ? 12.985 1.371 -14.509 1.00 97.50 88 GLN A N 1
ATOM 692 C CA . GLN A 1 88 ? 12.318 2.482 -13.817 1.00 97.50 88 GLN A CA 1
ATOM 693 C C . GLN A 1 88 ? 13.309 3.409 -13.119 1.00 97.50 88 GLN A C 1
ATOM 695 O O . GLN A 1 88 ? 13.154 4.623 -13.195 1.00 97.50 88 GLN A O 1
ATOM 700 N N . ARG A 1 89 ? 14.353 2.864 -12.485 1.00 97.81 89 ARG A N 1
ATOM 701 C CA . ARG A 1 89 ? 15.336 3.672 -11.745 1.00 97.81 89 ARG A CA 1
ATOM 702 C C . ARG A 1 89 ? 16.145 4.626 -12.626 1.00 97.81 89 ARG A C 1
ATOM 704 O O . ARG A 1 89 ? 16.640 5.625 -12.114 1.00 97.81 89 ARG A O 1
ATOM 711 N N . THR A 1 90 ? 16.296 4.325 -13.914 1.00 96.81 90 THR A N 1
ATOM 712 C CA . THR A 1 90 ? 17.013 5.182 -14.872 1.00 96.81 90 THR A CA 1
ATOM 713 C C . THR A 1 90 ? 16.082 5.986 -15.780 1.00 96.81 90 THR A C 1
ATOM 715 O O . THR A 1 90 ? 16.560 6.828 -16.541 1.00 96.81 90 THR A O 1
ATOM 718 N N . ALA A 1 91 ? 14.769 5.755 -15.710 1.00 96.88 91 ALA A N 1
ATOM 719 C CA . ALA A 1 91 ? 13.788 6.441 -16.537 1.00 96.88 91 ALA A CA 1
ATOM 720 C C . ALA A 1 91 ? 13.430 7.831 -15.995 1.00 96.88 91 ALA A C 1
ATOM 722 O O . ALA A 1 91 ? 13.496 8.115 -14.796 1.00 96.88 91 ALA A O 1
ATOM 723 N N . GLN A 1 92 ? 12.992 8.694 -16.908 1.00 97.19 92 GLN A N 1
ATOM 724 C CA . GLN A 1 92 ? 12.415 9.997 -16.598 1.00 97.19 92 GLN A CA 1
ATOM 725 C C . GLN A 1 92 ? 10.983 10.051 -17.104 1.00 97.19 92 GLN A C 1
ATOM 727 O O . GLN A 1 92 ? 10.674 9.459 -18.136 1.00 97.19 92 GLN A O 1
ATOM 732 N N . VAL A 1 93 ? 10.141 10.809 -16.407 1.00 97.12 93 VAL A N 1
ATOM 733 C CA . VAL A 1 93 ? 8.817 11.186 -16.899 1.00 97.12 93 VAL A CA 1
ATOM 734 C C . VAL A 1 93 ? 8.981 11.910 -18.238 1.00 97.12 93 VAL A C 1
ATOM 736 O O . VAL A 1 93 ? 9.677 12.924 -18.334 1.00 97.12 93 VAL A O 1
ATOM 739 N N . MET A 1 94 ? 8.350 11.365 -19.275 1.00 95.38 94 MET A N 1
ATOM 740 C CA . MET A 1 94 ? 8.330 11.910 -20.633 1.00 95.38 94 MET A CA 1
ATOM 741 C C . MET A 1 94 ? 7.087 12.770 -20.880 1.00 95.38 94 MET A C 1
ATOM 743 O O . MET A 1 94 ? 7.106 13.646 -21.744 1.00 95.38 94 MET A O 1
ATOM 747 N N . ARG A 1 95 ? 6.010 12.537 -20.119 1.00 91.44 95 ARG A N 1
ATOM 748 C CA . ARG A 1 95 ? 4.754 13.294 -20.197 1.00 91.44 95 ARG A CA 1
ATOM 749 C C . ARG A 1 95 ? 4.559 14.147 -18.947 1.00 91.44 95 ARG A C 1
ATOM 751 O O . ARG A 1 95 ? 4.130 13.647 -17.916 1.00 91.44 95 ARG A O 1
ATOM 758 N N . GLY A 1 96 ? 4.854 15.442 -19.048 1.00 86.19 96 GLY A N 1
ATOM 759 C CA . GLY A 1 96 ? 4.743 16.395 -17.938 1.00 86.19 96 GLY A CA 1
ATOM 760 C C . GLY A 1 96 ? 6.103 16.947 -17.493 1.00 86.19 96 GLY A C 1
ATOM 761 O O . GLY A 1 96 ? 7.047 16.960 -18.288 1.00 86.19 96 GLY A O 1
ATOM 762 N N . PRO A 1 97 ? 6.219 17.453 -16.251 1.00 89.56 97 PRO A N 1
ATOM 763 C CA . PRO A 1 97 ? 7.482 17.967 -15.731 1.00 89.56 97 PRO A CA 1
ATOM 764 C C . PRO A 1 97 ? 8.561 16.882 -15.717 1.00 89.56 97 PRO A C 1
ATOM 766 O O . PRO A 1 97 ? 8.322 15.770 -15.247 1.00 89.56 97 PRO A O 1
ATOM 769 N N . ARG A 1 98 ? 9.771 17.214 -16.188 1.00 91.75 98 ARG A N 1
ATOM 770 C CA . ARG A 1 98 ? 10.905 16.283 -16.122 1.00 91.75 98 ARG A CA 1
ATOM 771 C C . ARG A 1 98 ? 11.239 15.974 -14.667 1.00 91.75 98 ARG A C 1
ATOM 773 O O . ARG A 1 98 ? 11.684 16.846 -13.924 1.00 91.75 98 ARG A O 1
ATOM 780 N N . ALA A 1 99 ? 11.068 14.715 -14.299 1.00 95.62 99 ALA A N 1
ATOM 781 C CA . ALA A 1 99 ? 11.416 14.166 -13.000 1.00 95.62 99 ALA A CA 1
ATOM 782 C C . ALA A 1 99 ? 11.831 12.695 -13.167 1.00 95.62 99 ALA A C 1
ATOM 784 O O . ALA A 1 99 ? 11.461 12.072 -14.169 1.00 95.62 99 ALA A O 1
ATOM 785 N N . PRO A 1 100 ? 12.582 12.113 -12.214 1.00 97.31 100 PRO A N 1
ATOM 786 C CA . PRO A 1 100 ? 12.773 10.669 -12.165 1.00 97.31 100 PRO A CA 1
ATOM 787 C C . PRO A 1 100 ? 11.423 9.950 -12.127 1.00 97.31 100 PRO A C 1
ATOM 789 O O . PRO A 1 100 ? 10.517 10.370 -11.401 1.00 97.31 100 PRO A O 1
ATOM 792 N N . LEU A 1 101 ? 11.294 8.861 -12.885 1.00 97.38 101 LEU A N 1
ATOM 793 C CA . LEU A 1 101 ? 10.096 8.034 -12.817 1.00 97.38 101 LEU A CA 1
ATOM 794 C C . LEU A 1 101 ? 9.978 7.439 -11.408 1.00 97.38 101 LEU A C 1
ATOM 796 O O . LEU A 1 101 ? 10.955 6.918 -10.867 1.00 97.38 101 LEU A O 1
ATOM 800 N N . ARG A 1 102 ? 8.799 7.513 -10.790 1.00 97.06 102 ARG A N 1
ATOM 801 C CA . ARG A 1 102 ? 8.576 6.965 -9.440 1.00 97.06 102 ARG A CA 1
ATOM 802 C C . ARG A 1 102 ? 8.508 5.427 -9.470 1.00 97.06 102 ARG A C 1
ATOM 804 O O . ARG A 1 102 ? 8.275 4.858 -10.533 1.00 97.06 102 ARG A O 1
ATOM 811 N N . PRO A 1 103 ? 8.723 4.724 -8.344 1.00 98.12 103 PRO A N 1
ATOM 812 C CA . PRO A 1 103 ? 8.371 3.306 -8.248 1.00 98.12 103 PRO A CA 1
ATOM 813 C C . PRO A 1 103 ? 6.852 3.108 -8.271 1.00 98.12 103 PRO A C 1
ATOM 815 O O . PRO A 1 103 ? 6.098 4.078 -8.224 1.00 98.12 103 PRO A O 1
ATOM 818 N N . ILE A 1 104 ? 6.395 1.857 -8.288 1.00 98.50 104 ILE A N 1
ATOM 819 C CA . ILE A 1 104 ? 5.027 1.537 -7.848 1.00 98.50 104 ILE A CA 1
ATOM 820 C C . ILE A 1 104 ? 4.961 1.782 -6.343 1.00 98.50 104 ILE A C 1
ATOM 822 O O . ILE A 1 104 ? 5.853 1.327 -5.622 1.00 98.50 104 ILE A O 1
ATOM 826 N N . ILE A 1 105 ? 3.935 2.492 -5.871 1.00 98.44 105 ILE A N 1
ATOM 827 C CA . ILE A 1 105 ? 3.760 2.793 -4.446 1.00 98.44 105 ILE A CA 1
ATOM 828 C C . ILE A 1 105 ? 2.378 2.354 -3.971 1.00 98.44 105 ILE A C 1
ATOM 830 O O . ILE A 1 105 ? 1.365 2.795 -4.505 1.00 98.44 105 ILE A O 1
ATOM 834 N N . ILE A 1 106 ? 2.350 1.590 -2.881 1.00 98.75 106 ILE A N 1
ATOM 835 C CA . ILE A 1 106 ? 1.169 1.410 -2.032 1.00 98.75 106 ILE A CA 1
ATOM 836 C C . ILE A 1 106 ? 1.430 2.137 -0.714 1.00 98.75 106 ILE A C 1
ATOM 838 O O . ILE A 1 106 ? 2.497 1.989 -0.114 1.00 98.75 106 ILE A O 1
ATOM 842 N N . LYS A 1 107 ? 0.466 2.928 -0.249 1.00 98.31 107 LYS A N 1
ATOM 843 C CA . LYS A 1 107 ? 0.553 3.685 1.001 1.00 98.31 107 LYS A CA 1
ATOM 844 C C . LYS A 1 107 ? -0.536 3.245 1.960 1.00 98.31 107 LYS A C 1
ATOM 846 O O . LYS A 1 107 ? -1.712 3.345 1.626 1.00 98.31 107 LYS A O 1
ATOM 851 N N . ALA A 1 108 ? -0.148 2.857 3.168 1.00 98.50 108 ALA A N 1
ATOM 852 C CA . ALA A 1 108 ? -1.019 2.949 4.331 1.00 98.50 108 ALA A CA 1
ATOM 853 C C . ALA A 1 108 ? -0.725 4.290 5.009 1.00 98.50 108 ALA A C 1
ATOM 855 O O . ALA A 1 108 ? 0.441 4.634 5.201 1.00 98.50 108 ALA A O 1
ATOM 856 N N . HIS A 1 109 ? -1.747 5.083 5.317 1.00 98.06 109 HIS A N 1
ATOM 857 C CA . HIS A 1 109 ? -1.527 6.402 5.904 1.00 98.06 109 HIS A CA 1
ATOM 858 C C . HIS A 1 109 ? -2.675 6.846 6.806 1.00 98.06 109 HIS A C 1
ATOM 860 O O . HIS A 1 109 ? -3.842 6.531 6.567 1.00 98.06 109 HIS A O 1
ATOM 866 N N . TYR A 1 110 ? -2.333 7.603 7.846 1.00 98.06 110 TYR A N 1
ATOM 867 C CA . TYR A 1 110 ? -3.264 8.130 8.830 1.00 98.06 110 TYR A CA 1
ATOM 868 C C . TYR A 1 110 ? -3.004 9.613 9.104 1.00 98.06 110 TYR A C 1
ATOM 870 O O . TYR A 1 110 ? -2.300 9.977 10.049 1.00 98.06 110 TYR A O 1
ATOM 878 N N . GLY A 1 111 ? -3.591 10.483 8.280 1.00 96.62 111 GLY A N 1
ATOM 879 C CA . GLY A 1 111 ? -3.433 11.933 8.407 1.00 96.62 111 GLY A CA 1
ATOM 880 C C . GLY A 1 111 ? -3.978 12.488 9.729 1.00 96.62 111 GLY A C 1
ATOM 881 O O . GLY A 1 111 ? -4.903 11.925 10.321 1.00 96.62 111 GLY A O 1
ATOM 882 N N . ARG A 1 112 ? -3.428 13.620 10.186 1.00 94.19 112 ARG A N 1
ATOM 883 C CA . ARG A 1 112 ? -3.764 14.280 11.467 1.00 94.19 112 ARG A CA 1
ATOM 884 C C . ARG A 1 112 ? -5.265 14.520 11.684 1.00 94.19 112 ARG A C 1
ATOM 886 O O . ARG A 1 112 ? -5.745 14.410 12.806 1.00 94.19 112 ARG A O 1
ATOM 893 N N . GLY A 1 113 ? -5.994 14.873 10.625 1.00 92.50 113 GLY A N 1
ATOM 894 C CA . GLY A 1 113 ? -7.429 15.183 10.676 1.00 92.50 113 GLY A CA 1
ATOM 895 C C . GLY A 1 113 ? -8.347 14.031 10.273 1.00 92.50 113 GLY A C 1
ATOM 896 O O . GLY A 1 113 ? -9.557 14.220 10.199 1.00 92.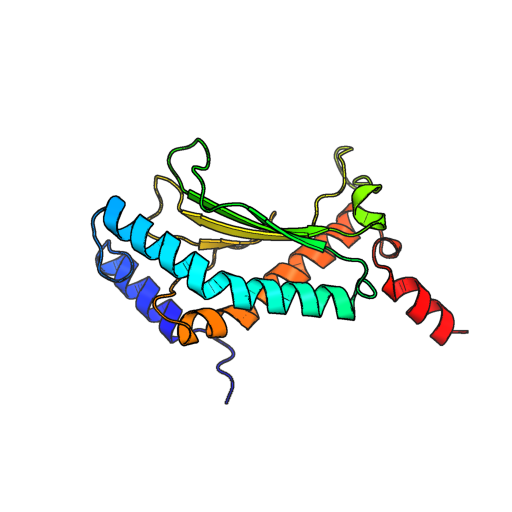50 113 GLY A O 1
ATOM 897 N N . PHE A 1 114 ? -7.798 12.860 9.951 1.00 96.12 114 PHE A N 1
ATOM 898 C CA . PHE A 1 114 ? -8.611 11.738 9.494 1.00 96.12 114 PHE A CA 1
ATOM 899 C C . PHE A 1 114 ? -9.263 11.030 10.675 1.00 96.12 114 PHE A C 1
ATOM 901 O O . PHE A 1 114 ? -8.675 10.926 11.752 1.00 96.12 114 PHE A O 1
ATOM 908 N N . LEU A 1 115 ? -10.470 10.506 10.454 1.00 96.75 115 LEU A N 1
ATOM 909 C CA . LEU A 1 115 ? -11.144 9.688 11.456 1.00 96.75 115 LEU A CA 1
ATOM 910 C C . LEU A 1 115 ? -10.511 8.295 11.578 1.00 96.75 115 LEU A C 1
ATOM 912 O O . LEU A 1 115 ? -10.416 7.767 12.684 1.00 96.75 115 LEU A O 1
ATOM 916 N N . HIS A 1 116 ? -10.088 7.739 10.440 1.00 97.44 116 HIS A N 1
ATOM 917 C CA . HIS A 1 116 ? -9.481 6.419 10.284 1.00 97.44 116 HIS A CA 1
ATOM 918 C C . HIS A 1 116 ? -8.375 6.454 9.205 1.00 97.44 116 HIS A C 1
ATOM 920 O O . HIS A 1 116 ? -8.342 7.371 8.376 1.00 97.44 116 HIS A O 1
ATOM 926 N N . PRO A 1 117 ? -7.448 5.485 9.216 1.00 98.00 117 PRO A N 1
ATOM 927 C CA . PRO A 1 117 ? -6.420 5.326 8.190 1.00 98.00 117 PRO A CA 1
ATOM 928 C C . PRO A 1 117 ? -6.950 4.815 6.845 1.00 98.00 117 PRO A C 1
ATOM 930 O O . PRO A 1 117 ? -8.004 4.183 6.769 1.00 98.00 117 PRO A O 1
ATOM 933 N N . HIS A 1 118 ? -6.165 5.034 5.788 1.00 98.25 118 HIS A N 1
ATOM 934 C CA . HIS A 1 118 ? -6.507 4.640 4.423 1.00 98.25 118 HIS A CA 1
ATOM 935 C C . HIS A 1 118 ? -5.370 3.911 3.700 1.00 98.25 118 HIS A C 1
ATOM 937 O O . HIS A 1 118 ? -4.189 4.111 3.996 1.00 98.25 118 HIS A O 1
ATOM 943 N N . LEU A 1 119 ? -5.756 3.127 2.691 1.00 98.19 119 LEU A N 1
ATOM 944 C CA . LEU A 1 119 ? -4.904 2.609 1.627 1.00 98.19 119 LEU A CA 1
ATOM 945 C C . LEU A 1 119 ? -5.051 3.449 0.359 1.00 98.19 119 LEU A C 1
ATOM 947 O O . LEU A 1 119 ? -6.167 3.787 -0.037 1.00 98.19 119 LEU A O 1
ATOM 951 N N . SER A 1 120 ? -3.938 3.760 -0.298 1.00 98.44 120 SER A N 1
ATOM 952 C CA . SER A 1 120 ? -3.923 4.467 -1.583 1.00 98.44 120 SER A CA 1
ATOM 953 C C . SER A 1 120 ? -2.671 4.152 -2.400 1.00 98.44 120 SER A C 1
ATOM 955 O O . SER A 1 120 ? -1.694 3.611 -1.880 1.00 98.44 120 SER A O 1
ATOM 957 N N . GLY A 1 121 ? -2.702 4.493 -3.688 1.00 98.12 121 GLY A N 1
ATOM 958 C CA . GLY A 1 121 ? -1.507 4.583 -4.521 1.00 98.12 121 GLY A CA 1
ATOM 959 C C . GLY A 1 121 ? -0.840 5.954 -4.421 1.00 98.12 121 GLY A C 1
ATOM 960 O O . GLY A 1 121 ? -1.208 6.811 -3.613 1.00 98.12 121 GLY A O 1
ATOM 961 N N . SER A 1 122 ? 0.148 6.201 -5.273 1.00 94.25 122 SER A N 1
ATOM 962 C CA . SER A 1 122 ? 0.873 7.470 -5.338 1.00 94.25 122 SER A CA 1
ATOM 963 C C . SER A 1 122 ? 0.024 8.634 -5.863 1.00 94.25 122 SER A C 1
ATOM 965 O O . SER A 1 122 ? 0.296 9.781 -5.496 1.00 94.25 122 SER A O 1
ATOM 967 N N . SER A 1 123 ? -0.969 8.346 -6.708 1.00 84.31 123 SER A N 1
ATOM 968 C CA . SER A 1 123 ? -1.788 9.329 -7.434 1.00 84.31 123 SER A CA 1
ATOM 969 C C . SER A 1 123 ? -3.297 9.185 -7.213 1.00 84.31 123 SER A C 1
ATOM 971 O O . SER A 1 123 ? -4.045 10.071 -7.620 1.00 84.31 123 SER A O 1
ATOM 973 N N . GLY A 1 124 ? -3.766 8.120 -6.556 1.00 90.31 124 GLY A N 1
ATOM 974 C CA . GLY A 1 124 ? -5.200 7.860 -6.450 1.00 90.31 124 GLY A CA 1
ATOM 975 C C . GLY A 1 124 ? -5.609 6.880 -5.356 1.00 90.31 124 GLY A C 1
ATOM 976 O O . GLY A 1 124 ? -4.795 6.137 -4.801 1.00 90.31 124 GLY A O 1
ATOM 977 N N . GLY A 1 125 ? -6.912 6.895 -5.073 1.00 91.38 125 GLY A N 1
ATOM 978 C CA . GLY A 1 125 ? -7.559 6.059 -4.064 1.00 91.38 125 GLY A CA 1
ATOM 979 C C . GLY A 1 125 ? -7.593 6.672 -2.664 1.00 91.38 125 GLY A C 1
ATOM 980 O O . GLY A 1 125 ? -6.944 7.679 -2.406 1.00 91.38 125 GLY A O 1
ATOM 981 N N . ASN A 1 126 ? -8.391 6.055 -1.789 1.00 95.19 126 ASN A N 1
ATOM 982 C CA . ASN A 1 126 ? -8.427 6.214 -0.327 1.00 95.19 126 ASN A CA 1
ATOM 983 C C . ASN A 1 126 ? -9.413 5.176 0.228 1.00 95.19 126 ASN A C 1
ATOM 985 O O . ASN A 1 126 ? -10.535 5.490 0.621 1.00 95.19 126 ASN A O 1
ATOM 989 N N . TRP A 1 127 ? -9.023 3.905 0.195 1.00 96.88 127 TRP A N 1
ATOM 990 C CA . TRP A 1 127 ? -9.837 2.836 0.768 1.00 96.88 127 TRP A CA 1
ATOM 991 C C . TRP A 1 127 ? -9.662 2.802 2.285 1.00 96.88 127 TRP A C 1
ATOM 993 O O . TRP A 1 127 ? -8.529 2.926 2.743 1.00 96.88 127 TRP A O 1
ATOM 1003 N N . PRO A 1 128 ? -10.723 2.594 3.081 1.00 97.12 128 PRO A N 1
ATOM 1004 C CA . PRO A 1 128 ? -10.583 2.508 4.530 1.00 97.12 128 PRO A CA 1
ATOM 1005 C C . PRO A 1 128 ? -9.739 1.284 4.912 1.00 97.12 128 PRO A C 1
ATOM 1007 O O . PRO A 1 128 ? -9.985 0.176 4.422 1.00 97.12 128 PRO A O 1
ATOM 1010 N N . LEU A 1 129 ? -8.752 1.490 5.786 1.00 97.75 129 LEU A N 1
ATOM 1011 C CA . LEU A 1 129 ? -7.870 0.444 6.304 1.00 97.75 129 LEU A CA 1
ATOM 1012 C C . LEU A 1 129 ? -8.532 -0.226 7.518 1.00 97.75 129 LEU A C 1
ATOM 1014 O O . LEU A 1 129 ? -8.224 0.101 8.654 1.00 97.75 129 LEU A O 1
ATOM 1018 N N . GLN A 1 130 ? -9.480 -1.126 7.270 1.00 97.56 130 GLN A N 1
ATOM 1019 C CA . GLN A 1 130 ? -10.240 -1.832 8.309 1.00 97.56 130 GLN A CA 1
ATOM 1020 C C . GLN A 1 130 ? -9.614 -3.211 8.541 1.00 97.56 130 GLN A C 1
ATOM 1022 O O . GLN A 1 130 ? -10.000 -4.189 7.903 1.00 97.56 130 GLN A O 1
ATOM 1027 N N . ILE A 1 131 ? -8.583 -3.283 9.386 1.00 98.12 131 ILE A N 1
ATOM 1028 C CA . ILE A 1 131 ? -7.794 -4.504 9.613 1.00 98.12 131 ILE A CA 1
ATOM 1029 C C . ILE A 1 131 ? -7.542 -4.691 11.107 1.00 98.12 131 ILE A C 1
ATOM 1031 O O . ILE A 1 131 ? -6.778 -3.940 11.710 1.00 98.12 131 ILE A O 1
ATOM 1035 N N . LEU A 1 132 ? -8.132 -5.737 11.683 1.00 97.88 132 LEU A N 1
ATOM 1036 C CA . LEU A 1 132 ? -7.893 -6.169 13.063 1.00 97.88 132 LEU A CA 1
ATOM 1037 C C . LEU A 1 132 ? -7.232 -7.546 13.150 1.00 97.88 132 LEU A C 1
ATOM 1039 O O . LEU A 1 132 ? -6.710 -7.918 14.200 1.00 97.88 132 LEU A O 1
ATOM 1043 N N . ASN A 1 133 ? -7.265 -8.320 12.066 1.00 98.06 133 ASN A N 1
ATOM 1044 C CA . 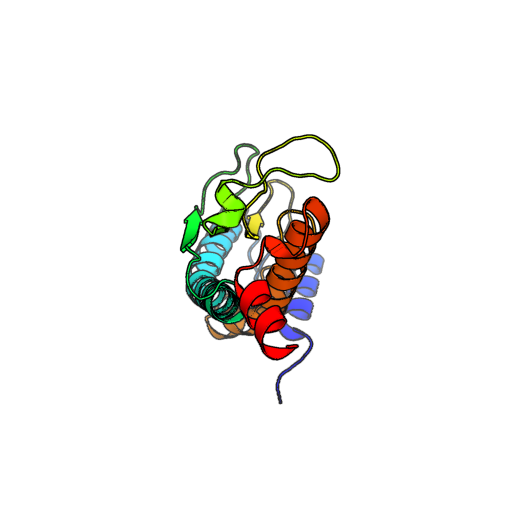ASN A 1 133 ? -6.728 -9.675 12.015 1.00 98.06 133 ASN A CA 1
ATOM 1045 C C . ASN A 1 133 ? -6.218 -10.033 10.603 1.00 98.06 133 ASN A C 1
ATOM 1047 O O . ASN A 1 133 ? -6.381 -9.274 9.647 1.00 98.06 133 ASN A O 1
ATOM 1051 N N . ALA A 1 134 ? -5.602 -11.211 10.468 1.00 98.06 134 ALA A N 1
ATOM 1052 C CA . ALA A 1 134 ? -5.024 -11.676 9.206 1.00 98.06 134 ALA A CA 1
ATOM 1053 C C . ALA A 1 134 ? -6.064 -11.905 8.090 1.00 98.06 134 ALA A C 1
ATOM 1055 O O . ALA A 1 134 ? -5.760 -11.676 6.923 1.00 98.06 134 ALA A O 1
ATOM 1056 N N . SER A 1 135 ? -7.293 -12.312 8.429 1.00 96.12 135 SER A N 1
ATOM 1057 C CA . SER A 1 135 ? -8.377 -12.458 7.447 1.00 96.12 135 SER A CA 1
ATOM 1058 C C . SER A 1 135 ? -8.762 -11.100 6.862 1.00 96.12 135 SER A C 1
ATOM 1060 O O . SER A 1 135 ? -8.911 -10.967 5.650 1.00 96.12 135 SER A O 1
ATOM 1062 N N . ASP A 1 136 ? -8.838 -10.061 7.697 1.00 97.19 136 ASP A N 1
ATOM 1063 C CA . ASP A 1 136 ? -9.103 -8.696 7.235 1.00 97.19 136 ASP A CA 1
ATOM 1064 C C . ASP A 1 136 ? -8.002 -8.179 6.304 1.00 97.19 136 ASP A C 1
ATOM 1066 O O . ASP A 1 136 ? -8.296 -7.536 5.294 1.00 97.19 136 ASP A O 1
ATOM 1070 N N . ALA A 1 137 ? -6.740 -8.478 6.627 1.00 97.94 137 ALA A N 1
ATOM 1071 C CA . ALA A 1 137 ? -5.604 -8.132 5.783 1.00 97.94 137 ALA A CA 1
ATOM 1072 C C . ALA A 1 137 ? -5.692 -8.829 4.419 1.00 97.94 137 ALA A C 1
ATOM 1074 O O . ALA A 1 137 ? -5.551 -8.178 3.385 1.00 97.94 137 ALA A O 1
ATOM 1075 N N . GLU A 1 138 ? -6.000 -10.127 4.401 1.00 96.62 138 GLU A N 1
ATOM 1076 C CA . GLU A 1 138 ? -6.127 -10.902 3.165 1.00 96.62 138 GLU A CA 1
ATOM 1077 C C . GLU A 1 138 ? -7.296 -10.413 2.295 1.00 96.62 138 GLU A C 1
ATOM 1079 O O . GLU A 1 138 ? -7.161 -10.314 1.074 1.00 96.62 138 GLU A O 1
ATOM 1084 N N . ARG A 1 139 ? -8.413 -9.975 2.900 1.00 95.62 139 ARG A N 1
ATOM 1085 C CA . ARG A 1 139 ? -9.512 -9.330 2.155 1.00 95.62 139 ARG A CA 1
ATOM 1086 C C . ARG A 1 139 ? -9.072 -8.067 1.410 1.00 95.62 139 ARG A C 1
ATOM 1088 O O . ARG A 1 139 ? -9.725 -7.699 0.433 1.00 95.62 139 ARG A O 1
ATOM 1095 N N . GLN A 1 140 ? -7.974 -7.413 1.806 1.00 96.38 140 GLN A N 1
ATOM 1096 C CA . GLN A 1 140 ? -7.456 -6.245 1.086 1.00 96.38 140 GLN A CA 1
ATOM 1097 C C . GLN A 1 140 ? -6.779 -6.596 -0.241 1.00 96.38 140 GLN A C 1
ATOM 1099 O O . GLN A 1 140 ? -6.595 -5.689 -1.054 1.00 96.38 140 GLN A O 1
ATOM 1104 N N . ARG A 1 141 ? -6.443 -7.870 -0.506 1.00 96.69 141 ARG A N 1
ATOM 1105 C CA . ARG A 1 141 ? -5.673 -8.291 -1.692 1.00 96.69 141 ARG A CA 1
ATOM 1106 C C . ARG A 1 141 ? -6.200 -7.694 -2.996 1.00 96.69 141 ARG A C 1
ATOM 1108 O O . ARG A 1 141 ? -5.418 -7.153 -3.768 1.00 96.69 141 ARG A O 1
ATOM 1115 N N . THR A 1 142 ? -7.513 -7.718 -3.214 1.00 94.62 142 THR A N 1
ATOM 1116 C CA . THR A 1 142 ? -8.136 -7.172 -4.432 1.00 94.62 142 THR A CA 1
ATOM 1117 C C . THR A 1 142 ? -7.888 -5.669 -4.596 1.00 94.62 142 THR A C 1
ATOM 1119 O O . THR A 1 142 ? -7.622 -5.201 -5.698 1.00 94.62 142 THR A O 1
ATOM 1122 N N . ILE A 1 143 ? -7.930 -4.900 -3.502 1.00 95.31 143 ILE A N 1
ATOM 1123 C CA . ILE A 1 143 ? -7.623 -3.463 -3.534 1.00 95.31 143 ILE A CA 1
ATOM 1124 C C . ILE A 1 143 ? -6.136 -3.232 -3.774 1.00 95.31 143 ILE A C 1
ATOM 1126 O O . ILE A 1 143 ? -5.775 -2.348 -4.542 1.00 95.31 143 ILE A O 1
ATOM 1130 N N . LEU A 1 144 ? -5.273 -4.030 -3.145 1.00 97.75 144 LEU A N 1
ATOM 1131 C CA . LEU A 1 144 ? -3.831 -3.947 -3.361 1.00 97.75 144 LEU A CA 1
ATOM 1132 C C . LEU A 1 144 ? -3.482 -4.225 -4.827 1.00 97.75 144 LEU A C 1
ATOM 1134 O O . LEU A 1 144 ? -2.741 -3.449 -5.421 1.00 97.75 144 LEU A O 1
ATOM 1138 N N . ALA A 1 145 ? -4.071 -5.263 -5.425 1.00 97.12 145 ALA A N 1
ATOM 1139 C CA . ALA A 1 145 ? -3.908 -5.579 -6.840 1.00 97.12 145 ALA A CA 1
ATOM 1140 C C . ALA A 1 145 ? -4.382 -4.424 -7.738 1.00 97.12 145 ALA A C 1
ATOM 1142 O O . ALA A 1 145 ? -3.650 -4.012 -8.633 1.00 97.12 145 ALA A O 1
ATOM 1143 N N . ALA A 1 146 ? -5.543 -3.830 -7.439 1.00 96.56 146 ALA A N 1
ATOM 1144 C CA . ALA A 1 146 ? -6.048 -2.671 -8.175 1.00 96.56 146 ALA A CA 1
ATOM 1145 C C . ALA A 1 146 ? -5.123 -1.442 -8.064 1.00 96.56 146 ALA A C 1
ATOM 1147 O O . ALA A 1 146 ? -4.913 -0.735 -9.048 1.00 96.56 146 ALA A O 1
ATOM 1148 N N . ILE A 1 147 ? -4.532 -1.187 -6.888 1.00 98.31 147 ILE A N 1
ATOM 1149 C CA . ILE A 1 147 ? -3.538 -0.115 -6.718 1.00 98.31 147 ILE A CA 1
ATOM 1150 C C . ILE A 1 147 ? -2.286 -0.413 -7.549 1.00 98.31 147 ILE A C 1
ATOM 1152 O O . ILE A 1 147 ? -1.768 0.491 -8.199 1.00 98.31 147 ILE A O 1
ATOM 1156 N N . VAL A 1 148 ? -1.802 -1.658 -7.550 1.00 98.25 148 VAL A N 1
ATOM 1157 C CA . VAL A 1 148 ? -0.632 -2.053 -8.348 1.00 98.25 148 VAL A CA 1
ATOM 1158 C C . VAL A 1 148 ? -0.889 -1.876 -9.839 1.00 98.25 148 VAL A C 1
ATOM 1160 O O . VAL A 1 148 ? -0.039 -1.316 -10.525 1.00 98.25 148 VAL A O 1
ATOM 1163 N N . GLU A 1 149 ? -2.052 -2.296 -10.334 1.00 97.25 149 GLU A N 1
ATOM 1164 C CA . GLU A 1 149 ? -2.441 -2.115 -11.735 1.00 97.25 149 GLU A CA 1
ATOM 1165 C C . GLU A 1 149 ? -2.513 -0.629 -12.110 1.00 97.25 149 GLU A C 1
ATOM 1167 O O . GLU A 1 149 ? -1.923 -0.214 -13.109 1.00 97.25 149 GLU A O 1
ATOM 1172 N N . MET A 1 150 ? -3.156 0.191 -11.270 1.00 97.69 150 MET A N 1
ATOM 1173 C CA . MET A 1 150 ? -3.217 1.643 -11.453 1.00 97.69 150 MET A CA 1
ATOM 1174 C C . MET A 1 150 ? -1.814 2.263 -11.503 1.00 97.69 150 MET A C 1
ATOM 1176 O O . MET A 1 150 ? -1.517 3.046 -12.402 1.00 97.69 150 MET A O 1
ATOM 1180 N N . GLU A 1 151 ? -0.936 1.913 -10.561 1.00 98.12 151 GLU A N 1
ATOM 1181 C CA . GLU A 1 151 ? 0.432 2.431 -10.513 1.00 98.12 151 GLU A CA 1
ATOM 1182 C C . GLU A 1 151 ? 1.256 1.977 -11.723 1.00 98.12 151 GLU A C 1
ATOM 1184 O O . GLU A 1 151 ? 1.944 2.801 -12.319 1.00 98.12 151 GLU A O 1
ATOM 1189 N N . LEU A 1 152 ? 1.178 0.702 -12.121 1.00 96.88 152 LEU A N 1
ATOM 1190 C CA . LEU A 1 152 ? 1.839 0.179 -13.323 1.00 96.88 152 LEU A CA 1
ATOM 1191 C C . LEU A 1 152 ? 1.411 0.953 -14.569 1.00 96.88 152 LEU A C 1
ATOM 1193 O O . LEU A 1 152 ? 2.263 1.405 -15.339 1.00 96.88 152 LEU A O 1
ATOM 1197 N N . HIS A 1 153 ? 0.102 1.130 -14.744 1.00 96.56 153 HIS A N 1
ATOM 1198 C CA . HIS A 1 153 ? -0.446 1.885 -15.860 1.00 96.56 153 HIS A CA 1
ATOM 1199 C C . HIS A 1 153 ? 0.028 3.342 -15.835 1.00 96.56 153 HIS A C 1
ATOM 1201 O O . HIS A 1 153 ? 0.428 3.870 -16.870 1.00 96.56 153 HIS A O 1
ATOM 1207 N N . GLU A 1 154 ? 0.067 3.977 -14.661 1.00 96.12 154 GLU A N 1
ATOM 1208 C CA . GLU A 1 154 ? 0.585 5.339 -14.516 1.00 96.12 154 GLU A CA 1
ATOM 1209 C C . GLU A 1 154 ? 2.055 5.434 -14.951 1.00 96.12 154 GLU A C 1
ATOM 1211 O O . GLU A 1 154 ? 2.411 6.339 -15.699 1.00 96.12 154 GLU A O 1
ATOM 1216 N N . ARG A 1 155 ? 2.913 4.472 -14.577 1.00 96.81 155 ARG A N 1
ATOM 1217 C CA . ARG A 1 155 ? 4.327 4.467 -15.005 1.00 96.81 155 ARG A CA 1
ATOM 1218 C C . ARG A 1 155 ? 4.478 4.316 -16.521 1.00 96.81 155 ARG A C 1
ATOM 1220 O O . ARG A 1 155 ? 5.343 4.964 -17.117 1.00 96.81 155 ARG A O 1
ATOM 1227 N N . ILE A 1 156 ? 3.646 3.479 -17.145 1.00 96.00 156 ILE A N 1
ATOM 1228 C CA . ILE A 1 156 ? 3.590 3.334 -18.609 1.00 96.00 156 ILE A CA 1
ATOM 1229 C C . ILE A 1 156 ? 3.134 4.647 -19.248 1.00 96.00 156 ILE A C 1
ATOM 1231 O O . ILE A 1 156 ? 3.720 5.089 -20.233 1.00 96.00 156 ILE A O 1
ATOM 1235 N N . PHE A 1 157 ? 2.106 5.284 -18.686 1.00 95.25 157 PHE A N 1
ATOM 1236 C CA . PHE A 1 157 ? 1.563 6.535 -19.199 1.00 95.25 157 PHE A CA 1
ATOM 1237 C C . PHE A 1 157 ? 2.575 7.682 -19.102 1.00 95.25 157 PHE A C 1
ATOM 1239 O O . PHE A 1 157 ? 2.815 8.369 -20.094 1.00 95.25 157 PHE A O 1
ATOM 1246 N N . GLU A 1 158 ? 3.219 7.854 -17.945 1.00 95.88 158 GLU A N 1
ATOM 1247 C CA . GLU A 1 158 ? 4.255 8.864 -17.697 1.00 95.88 158 GLU A CA 1
ATOM 1248 C C . GLU A 1 158 ? 5.467 8.702 -18.636 1.00 95.88 158 GLU A C 1
ATOM 1250 O O . GLU A 1 158 ? 6.202 9.668 -18.858 1.00 95.88 158 GLU A O 1
ATOM 1255 N N . THR A 1 159 ? 5.671 7.507 -19.203 1.00 94.94 159 THR A N 1
ATOM 1256 C CA . THR A 1 159 ? 6.777 7.172 -20.111 1.00 94.94 159 THR A CA 1
ATOM 1257 C C . THR A 1 159 ? 6.279 6.493 -21.394 1.00 94.94 159 THR A C 1
ATOM 1259 O O . THR A 1 159 ? 5.605 7.127 -22.215 1.00 94.94 159 THR A O 1
ATOM 1262 N N . ASP A 1 160 ? 6.626 5.217 -21.570 1.00 93.69 160 ASP A N 1
ATOM 1263 C CA . ASP A 1 160 ? 6.149 4.314 -22.603 1.00 93.69 160 ASP A CA 1
ATOM 1264 C C . ASP A 1 160 ? 6.178 2.853 -22.101 1.00 93.69 160 ASP A C 1
ATOM 1266 O O . ASP A 1 160 ? 6.668 2.541 -21.013 1.00 93.69 160 ASP A O 1
ATOM 1270 N N . TRP A 1 161 ? 5.641 1.929 -22.897 1.00 93.06 161 TRP A N 1
ATOM 1271 C CA . TRP A 1 161 ? 5.464 0.526 -22.514 1.00 93.06 161 TRP A CA 1
ATOM 1272 C C . TRP A 1 161 ? 6.775 -0.278 -22.397 1.00 93.06 161 TRP A C 1
ATOM 1274 O O . TRP A 1 161 ? 6.794 -1.303 -21.711 1.00 93.06 161 TRP A O 1
ATOM 1284 N N . HIS A 1 162 ? 7.891 0.173 -22.987 1.00 93.00 162 HIS A N 1
ATOM 1285 C CA . HIS A 1 162 ? 9.190 -0.510 -22.884 1.00 93.00 162 HIS A CA 1
ATOM 1286 C C . HIS A 1 162 ? 9.772 -0.438 -21.472 1.00 93.00 162 HIS A C 1
ATOM 1288 O O . HIS A 1 162 ? 10.775 -1.108 -21.184 1.00 93.00 162 HIS A O 1
ATOM 1294 N N . ILE A 1 163 ? 9.175 0.370 -20.588 1.00 95.25 163 ILE A N 1
ATOM 1295 C CA . ILE A 1 163 ? 9.538 0.428 -19.178 1.00 95.25 163 ILE A CA 1
ATOM 1296 C C . ILE A 1 163 ? 9.382 -0.939 -18.500 1.00 95.25 163 ILE A C 1
ATOM 1298 O O . ILE A 1 163 ? 10.162 -1.253 -17.599 1.00 95.25 163 ILE A O 1
ATOM 1302 N N . LEU A 1 164 ? 8.457 -1.782 -18.977 1.00 95.56 164 LEU A N 1
ATOM 1303 C CA . LEU A 1 164 ? 8.238 -3.134 -18.468 1.00 95.56 164 LEU A CA 1
ATOM 1304 C C . LEU A 1 164 ? 9.123 -4.169 -19.191 1.00 95.56 164 LEU A C 1
ATOM 1306 O O . LEU A 1 164 ? 9.096 -4.245 -20.422 1.00 95.56 164 LEU A O 1
ATOM 1310 N N . PRO A 1 165 ? 9.911 -4.984 -18.465 1.00 92.56 165 PRO A N 1
ATOM 1311 C CA . PRO A 1 165 ? 10.710 -6.075 -19.027 1.00 92.56 165 PRO A CA 1
ATOM 1312 C C . PRO A 1 165 ? 9.942 -7.071 -19.912 1.00 92.56 165 PRO A C 1
ATOM 1314 O O . PRO A 1 165 ? 10.419 -7.330 -21.023 1.00 92.56 165 PRO A O 1
ATOM 1317 N N . ILE A 1 166 ? 8.743 -7.511 -19.495 1.00 90.81 166 ILE A N 1
ATOM 1318 C CA . ILE A 1 166 ? 7.919 -8.511 -20.211 1.00 90.81 166 ILE A CA 1
ATOM 1319 C C . ILE A 1 166 ? 7.611 -8.127 -21.663 1.00 90.81 166 ILE A C 1
ATOM 1321 O O . ILE A 1 166 ? 7.430 -8.976 -22.535 1.00 90.81 166 ILE A O 1
ATOM 1325 N N . SER A 1 167 ? 7.615 -6.830 -21.962 1.00 83.44 167 SER A N 1
ATOM 1326 C CA . SER A 1 167 ? 7.339 -6.330 -23.302 1.00 83.44 167 SER A CA 1
ATOM 1327 C C . SER A 1 167 ? 8.308 -6.851 -24.374 1.00 83.44 167 SER A C 1
ATOM 1329 O O . SER A 1 167 ? 7.939 -6.940 -25.541 1.00 83.44 167 SER A O 1
ATOM 1331 N N . ARG A 1 168 ? 9.522 -7.267 -23.985 1.00 77.25 168 ARG A N 1
ATOM 1332 C CA . ARG A 1 168 ? 10.490 -7.904 -24.892 1.00 77.25 168 ARG A CA 1
ATOM 1333 C C . ARG A 1 168 ? 10.116 -9.338 -25.260 1.00 77.25 168 ARG A C 1
ATOM 1335 O O . ARG A 1 168 ? 10.354 -9.726 -26.397 1.00 77.25 168 ARG A O 1
ATOM 1342 N N . 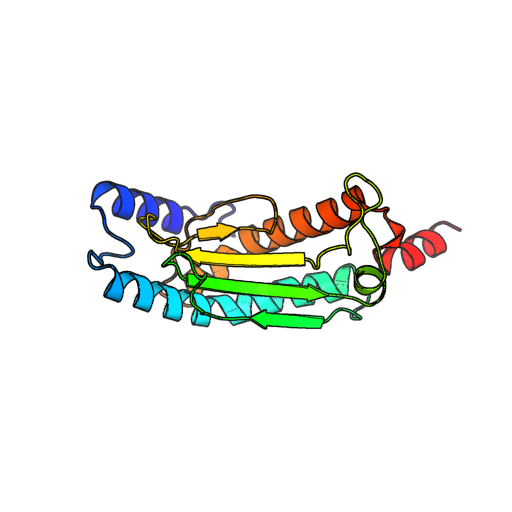GLN A 1 169 ? 9.543 -10.099 -24.328 1.00 73.44 169 GLN A N 1
ATOM 1343 C CA . GLN A 1 169 ? 9.078 -11.469 -24.579 1.00 73.44 169 GLN A CA 1
ATOM 1344 C C . GLN A 1 169 ? 7.859 -11.439 -25.507 1.00 73.44 169 GLN A C 1
ATOM 1346 O O . GLN A 1 169 ? 7.858 -12.078 -26.552 1.00 73.44 169 GLN A O 1
ATOM 1351 N N . TRP A 1 170 ? 6.897 -10.556 -25.221 1.00 70.00 170 TRP A N 1
ATOM 1352 C CA . TRP A 1 170 ? 5.702 -10.397 -26.054 1.00 70.00 170 TRP A CA 1
ATOM 1353 C C . TRP A 1 170 ? 6.001 -9.980 -27.504 1.00 70.00 170 TRP A C 1
ATOM 1355 O O . TRP A 1 170 ? 5.260 -10.332 -28.419 1.00 70.00 170 TRP A O 1
ATOM 1365 N N . GLN A 1 171 ? 7.080 -9.228 -27.741 1.00 65.62 171 GLN A N 1
ATOM 1366 C CA . GLN A 1 171 ? 7.516 -8.901 -29.102 1.00 65.62 171 GLN A CA 1
ATOM 1367 C C . GLN A 1 171 ? 8.157 -10.082 -29.840 1.00 65.62 171 GLN A C 1
ATOM 1369 O O . GLN A 1 171 ? 8.077 -10.128 -31.065 1.00 65.62 171 GLN A O 1
ATOM 1374 N N . GLN A 1 172 ? 8.800 -11.008 -29.125 1.00 66.50 172 GLN A N 1
ATOM 1375 C CA . GLN A 1 172 ? 9.415 -12.199 -29.718 1.00 66.50 172 GLN A CA 1
ATOM 1376 C C . GLN A 1 172 ? 8.353 -13.223 -30.121 1.00 66.50 172 GLN A C 1
ATOM 1378 O O . GLN A 1 172 ? 8.454 -13.779 -31.203 1.00 66.50 172 GLN A O 1
ATOM 1383 N N . ASP A 1 173 ? 7.288 -13.370 -29.329 1.00 68.81 173 ASP A N 1
ATOM 1384 C CA . ASP A 1 173 ? 6.181 -14.302 -29.607 1.00 68.81 173 ASP A CA 1
ATOM 1385 C C . ASP A 1 173 ? 5.288 -13.884 -30.794 1.00 68.81 173 ASP A C 1
ATOM 1387 O O . ASP A 1 173 ? 4.379 -14.615 -31.191 1.00 68.81 173 ASP A O 1
ATOM 1391 N N . LYS A 1 174 ? 5.501 -12.682 -31.346 1.00 57.81 174 LYS A N 1
ATOM 1392 C CA . LYS A 1 174 ? 4.752 -12.147 -32.493 1.00 57.81 174 LYS A CA 1
ATOM 1393 C C . LYS A 1 174 ? 5.474 -12.253 -33.837 1.00 57.81 174 LYS A C 1
ATOM 1395 O O . LYS A 1 174 ? 4.863 -11.898 -34.846 1.00 57.81 174 LYS A O 1
ATOM 1400 N N . ASN A 1 175 ? 6.724 -12.711 -33.848 1.00 48.47 175 ASN A N 1
ATOM 1401 C CA . ASN A 1 175 ? 7.529 -12.941 -35.052 1.00 48.47 175 ASN A CA 1
ATOM 1402 C C . ASN A 1 175 ? 7.805 -14.433 -35.237 1.00 48.47 175 ASN A C 1
ATOM 1404 O O . ASN A 1 175 ? 8.014 -14.826 -36.405 1.00 48.47 175 ASN A O 1
#

Organism: NCBI:txid485913

Radius of gyration: 17.66 Å; chains: 1; bounding box: 38×36×56 Å

Secondary structure (DSSP, 8-state):
---SS-HHHHHHHHHHHHHT-BTTB-SHHHHHHHHHHHHHHHHHHHHHHHHHHHHHHSTT--EEEEEEEEE-SSS-EEEEEEEE-HHHHH-B-SSSS--BPP-EEEEEEE-TT-SS-EEEESSS--EE---SSHHHHHHTHHHHHHHHHHHHHHHHHHS-GGGSTTHHHHHHTT-

pLDDT: mean 94.13, std 9.14, range [45.62, 98.81]

Sequence (175 aa):
MSEVVRREDLLRHLRDLSTGTYEGQVSRAEKEEIYRKAVELLTPVVQSVLEEANGLFLDGTGQVRVIGPKNDGQGGLETRFELTWPKQRTAQVMRGPRAPLRPIIIKAHYGRGFLHPHLSGSSGGNWPLQILNASDAERQRTILAAIVEMELHERIFETDWHILPISRQWQQDKN